Protein AF-M9R4M6-F1 (afdb_monomer)

pLDDT: mean 87.64, std 14.11, range [45.69, 97.94]

Organism: NCBI:txid391626

Structure (mmCIF, N/CA/C/O backbone):
data_AF-M9R4M6-F1
#
_entry.id   AF-M9R4M6-F1
#
loop_
_atom_site.group_PDB
_atom_site.id
_atom_site.type_symbol
_atom_site.label_atom_id
_atom_site.label_alt_id
_atom_site.label_comp_id
_atom_site.label_asym_id
_atom_site.label_entity_id
_atom_site.label_seq_id
_atom_site.pdbx_PDB_ins_code
_atom_site.Cartn_x
_atom_site.Cartn_y
_atom_site.Cartn_z
_atom_site.occupancy
_atom_site.B_iso_or_equiv
_atom_site.auth_seq_id
_atom_site.auth_comp_id
_atom_site.auth_asym_id
_atom_site.auth_atom_id
_atom_site.pdbx_PDB_model_num
ATOM 1 N N . MET A 1 1 ? -18.837 -4.700 7.521 1.00 59.88 1 MET A N 1
ATOM 2 C CA . MET A 1 1 ? -17.953 -5.139 6.416 1.00 59.88 1 MET A CA 1
ATOM 3 C C . MET A 1 1 ? -16.649 -5.647 7.030 1.00 59.88 1 MET A C 1
ATOM 5 O O . MET A 1 1 ? -16.258 -5.115 8.057 1.00 59.88 1 MET A O 1
ATOM 9 N N . ASP A 1 2 ? -16.050 -6.715 6.500 1.00 80.00 2 ASP A N 1
ATOM 10 C CA . ASP A 1 2 ? -15.027 -7.533 7.189 1.00 80.00 2 ASP A CA 1
ATOM 11 C C . ASP A 1 2 ? -13.588 -6.972 7.063 1.00 80.00 2 ASP A C 1
ATOM 13 O O . ASP A 1 2 ? -13.162 -6.600 5.968 1.00 80.00 2 ASP A O 1
ATOM 17 N N . LEU A 1 3 ? -12.813 -6.972 8.161 1.00 86.19 3 LEU A N 1
ATOM 18 C CA . LEU A 1 3 ? -11.377 -6.636 8.202 1.00 86.19 3 LEU A CA 1
ATOM 19 C C . LEU A 1 3 ? -10.525 -7.511 7.266 1.00 86.19 3 LEU A C 1
ATOM 21 O O . LEU A 1 3 ? -9.438 -7.096 6.851 1.00 86.19 3 LEU A O 1
ATOM 25 N N . ALA A 1 4 ? -11.014 -8.696 6.890 1.00 91.44 4 ALA A N 1
ATOM 26 C CA . ALA A 1 4 ? -10.391 -9.546 5.879 1.00 91.44 4 ALA A CA 1
ATOM 27 C C . ALA A 1 4 ? -10.151 -8.805 4.550 1.00 91.44 4 ALA A C 1
ATOM 29 O O . ALA A 1 4 ? -9.130 -9.031 3.898 1.00 91.44 4 ALA A O 1
ATOM 30 N N . VAL A 1 5 ? -11.030 -7.863 4.185 1.00 91.69 5 VAL A N 1
ATOM 31 C CA . VAL A 1 5 ? -10.867 -7.003 3.002 1.00 91.69 5 VAL A CA 1
ATOM 32 C C . VAL A 1 5 ? -9.582 -6.181 3.084 1.00 91.69 5 VAL A C 1
ATOM 34 O O . VAL A 1 5 ? -8.794 -6.168 2.136 1.00 91.69 5 VAL A O 1
ATOM 37 N N . LEU A 1 6 ? -9.355 -5.513 4.219 1.00 95.06 6 LEU A N 1
ATOM 38 C CA . LEU A 1 6 ? -8.173 -4.676 4.421 1.00 95.06 6 LEU A CA 1
ATOM 39 C C . LEU A 1 6 ? -6.905 -5.525 4.446 1.00 95.06 6 LEU A C 1
ATOM 41 O O . LEU A 1 6 ? -5.902 -5.146 3.844 1.00 95.06 6 LEU A O 1
ATOM 45 N N . ARG A 1 7 ? -6.962 -6.710 5.065 1.00 95.62 7 ARG A N 1
ATOM 46 C CA . ARG A 1 7 ? -5.842 -7.659 5.073 1.00 95.62 7 ARG A CA 1
ATOM 47 C C . ARG A 1 7 ? -5.478 -8.111 3.660 1.00 95.62 7 ARG A C 1
ATOM 49 O O . ARG A 1 7 ? -4.305 -8.088 3.300 1.00 95.62 7 ARG A O 1
ATOM 56 N N . GLN A 1 8 ? -6.465 -8.475 2.845 1.00 96.25 8 GLN A N 1
ATOM 57 C CA . GLN A 1 8 ? -6.224 -8.925 1.477 1.00 96.25 8 GLN A CA 1
ATOM 58 C C . GLN A 1 8 ? -5.658 -7.804 0.593 1.00 96.25 8 GLN A C 1
ATOM 60 O O . GLN A 1 8 ? -4.768 -8.050 -0.222 1.00 96.25 8 GLN A O 1
ATOM 65 N N . ALA A 1 9 ? -6.154 -6.574 0.759 1.00 96.88 9 ALA A N 1
ATOM 66 C CA . ALA A 1 9 ? -5.616 -5.408 0.068 1.00 96.88 9 ALA A CA 1
ATOM 67 C C . ALA A 1 9 ? -4.183 -5.084 0.523 1.00 96.88 9 ALA A C 1
ATOM 69 O O . ALA A 1 9 ? -3.330 -4.832 -0.325 1.00 96.88 9 ALA A O 1
ATOM 70 N N . LYS A 1 10 ? -3.898 -5.157 1.832 1.00 97.69 10 LYS A N 1
ATOM 71 C CA . LYS A 1 10 ? -2.547 -4.993 2.389 1.00 97.69 10 LYS A CA 1
ATOM 72 C C . LYS A 1 10 ? -1.574 -5.998 1.784 1.00 97.69 10 LYS A C 1
ATOM 74 O O . LYS A 1 10 ? -0.543 -5.570 1.288 1.00 97.69 10 LYS A O 1
ATOM 79 N N . ILE A 1 11 ? -1.914 -7.290 1.773 1.00 97.25 11 ILE A N 1
ATOM 80 C CA . ILE A 1 11 ? -1.070 -8.344 1.178 1.00 97.25 11 ILE A CA 1
ATOM 81 C C . ILE A 1 11 ? -0.774 -8.013 -0.286 1.00 97.25 11 ILE A C 1
ATOM 83 O O . ILE A 1 11 ? 0.382 -7.888 -0.672 1.00 97.25 11 ILE A O 1
ATOM 87 N N . TYR A 1 12 ? -1.819 -7.762 -1.079 1.00 97.50 12 TYR A N 1
ATOM 88 C CA . TYR A 1 12 ? -1.659 -7.470 -2.500 1.00 97.50 12 TYR A CA 1
ATOM 89 C C . TYR A 1 12 ? -0.770 -6.245 -2.774 1.00 97.50 12 TYR A C 1
ATOM 91 O O . TYR A 1 12 ? 0.100 -6.288 -3.646 1.00 97.50 12 TYR A O 1
ATOM 99 N N . PHE A 1 13 ? -0.997 -5.136 -2.064 1.00 97.56 13 PHE A N 1
ATOM 100 C CA . PHE A 1 13 ? -0.221 -3.917 -2.277 1.00 97.56 13 PHE A CA 1
ATOM 101 C C . PHE A 1 13 ? 1.178 -3.990 -1.667 1.00 97.56 13 PHE A C 1
ATOM 103 O O . PHE A 1 13 ? 2.079 -3.370 -2.223 1.00 97.56 13 PHE A O 1
ATOM 110 N N . SER A 1 14 ? 1.379 -4.760 -0.595 1.00 97.88 14 SER A N 1
ATOM 111 C CA . SER A 1 14 ? 2.709 -5.048 -0.058 1.00 97.88 14 SER A CA 1
ATOM 112 C C . SER A 1 14 ? 3.543 -5.790 -1.101 1.00 97.88 14 SER A C 1
ATOM 114 O O . SER A 1 14 ? 4.537 -5.234 -1.557 1.00 97.88 14 SER A O 1
ATOM 116 N N . ASP A 1 15 ? 3.054 -6.922 -1.621 1.00 97.12 15 ASP A N 1
ATOM 117 C CA . ASP A 1 15 ? 3.755 -7.728 -2.637 1.00 97.12 15 ASP A CA 1
ATOM 118 C C . ASP A 1 15 ? 4.024 -6.952 -3.937 1.00 97.12 15 ASP A C 1
ATOM 120 O O . ASP A 1 15 ? 5.031 -7.139 -4.619 1.00 97.12 15 ASP A O 1
ATOM 124 N N . ARG A 1 16 ? 3.098 -6.068 -4.328 1.00 95.69 16 ARG A N 1
ATOM 125 C CA . ARG A 1 16 ? 3.246 -5.261 -5.544 1.00 95.69 16 ARG A CA 1
ATOM 126 C C . ARG A 1 16 ? 4.309 -4.177 -5.391 1.00 95.69 16 ARG A C 1
ATOM 128 O O . ARG A 1 16 ? 5.040 -3.883 -6.344 1.00 95.69 16 ARG A O 1
ATOM 135 N N . TYR A 1 17 ? 4.299 -3.492 -4.255 1.00 97.12 17 TYR A N 1
ATOM 136 C CA . TYR A 1 17 ? 5.082 -2.280 -4.055 1.00 97.12 17 TYR A CA 1
ATOM 137 C C . TYR A 1 17 ? 6.398 -2.521 -3.345 1.00 97.12 17 TYR A C 1
ATOM 139 O O . TYR A 1 17 ? 7.289 -1.681 -3.459 1.00 97.12 17 TYR A O 1
ATOM 147 N N . PHE A 1 18 ? 6.5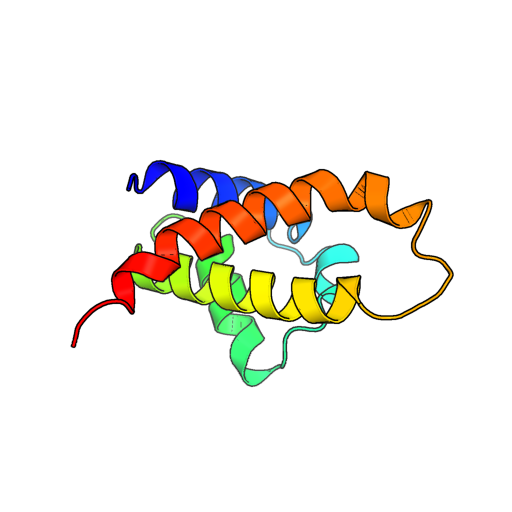50 -3.664 -2.689 1.00 97.31 18 PHE A N 1
ATOM 148 C CA . PHE A 1 18 ? 7.756 -4.022 -1.978 1.00 97.31 18 PHE A CA 1
ATOM 149 C C . PHE A 1 18 ? 8.160 -5.456 -2.293 1.00 97.31 18 PHE A C 1
ATOM 151 O O . PHE A 1 18 ? 7.343 -6.369 -2.275 1.00 97.31 18 PHE A O 1
ATOM 158 N N . ASN A 1 19 ? 9.446 -5.642 -2.562 1.00 96.38 19 ASN A N 1
ATOM 159 C CA . ASN A 1 19 ? 10.075 -6.951 -2.628 1.00 96.38 19 ASN A CA 1
ATOM 160 C C . ASN A 1 19 ? 11.134 -6.998 -1.531 1.00 96.38 19 ASN A C 1
ATOM 162 O O . ASN A 1 19 ? 12.020 -6.146 -1.518 1.00 96.38 19 ASN A O 1
ATOM 166 N N . GLU A 1 20 ? 11.002 -7.929 -0.586 1.00 93.19 20 GLU A N 1
ATOM 167 C CA . GLU A 1 20 ? 11.914 -8.041 0.566 1.00 93.19 20 GLU A CA 1
ATOM 168 C C . GLU A 1 20 ? 12.070 -6.711 1.339 1.00 93.19 20 GLU A C 1
ATOM 170 O O . GLU A 1 20 ? 13.147 -6.346 1.795 1.00 93.19 20 GLU A O 1
ATOM 175 N N . GLY A 1 21 ? 10.984 -5.936 1.453 1.00 92.56 21 GLY A N 1
ATOM 176 C CA . GLY A 1 21 ? 10.980 -4.627 2.122 1.00 92.56 21 GLY A CA 1
ATOM 177 C C . GLY A 1 21 ? 11.517 -3.461 1.280 1.00 92.56 21 GLY A C 1
ATOM 178 O O . GLY A 1 21 ? 11.377 -2.302 1.678 1.00 92.56 21 GLY A O 1
ATOM 179 N N . HIS A 1 22 ? 12.064 -3.725 0.092 1.00 96.00 22 HIS A N 1
ATOM 180 C CA . HIS A 1 22 ? 12.577 -2.700 -0.815 1.00 96.00 22 HIS A CA 1
ATOM 181 C C . HIS A 1 22 ? 11.512 -2.235 -1.816 1.00 96.00 22 HIS A C 1
ATOM 183 O O . HIS A 1 22 ? 10.803 -3.071 -2.378 1.00 96.00 22 HIS A O 1
ATOM 189 N N . PRO A 1 23 ? 11.387 -0.919 -2.079 1.00 96.56 23 PRO A N 1
ATOM 190 C CA . PRO A 1 23 ? 10.388 -0.400 -3.005 1.00 96.56 23 PRO A CA 1
ATOM 191 C C . PRO A 1 23 ? 10.638 -0.889 -4.437 1.00 96.56 23 PRO A C 1
ATOM 193 O O . PRO A 1 23 ? 11.752 -0.824 -4.954 1.00 96.56 23 PRO A O 1
ATOM 196 N N . THR A 1 24 ? 9.581 -1.344 -5.103 1.00 96.38 24 THR A N 1
ATOM 197 C CA . THR A 1 24 ? 9.621 -1.739 -6.515 1.00 96.38 24 THR A CA 1
ATOM 198 C C . THR A 1 24 ? 9.463 -0.524 -7.433 1.00 96.38 24 THR A C 1
ATOM 200 O O . THR A 1 24 ? 9.008 0.549 -7.026 1.00 96.38 24 THR A O 1
ATOM 203 N N . ASN A 1 25 ? 9.734 -0.694 -8.732 1.00 92.38 25 ASN A N 1
ATOM 204 C CA . ASN A 1 25 ? 9.433 0.343 -9.727 1.00 92.38 25 ASN A CA 1
ATOM 205 C C . ASN A 1 25 ? 7.939 0.741 -9.720 1.00 92.38 25 ASN A C 1
ATOM 207 O O . ASN A 1 25 ? 7.602 1.910 -9.892 1.00 92.38 25 ASN A O 1
ATOM 211 N N . ALA A 1 26 ? 7.032 -0.206 -9.446 1.00 91.50 26 ALA A N 1
ATOM 212 C CA . ALA A 1 26 ? 5.604 0.090 -9.337 1.00 91.50 26 ALA A CA 1
ATOM 213 C C . ALA A 1 26 ? 5.296 1.045 -8.170 1.00 91.50 26 ALA A C 1
ATOM 215 O O . ALA A 1 26 ? 4.396 1.876 -8.289 1.00 91.50 26 ALA A O 1
ATOM 216 N N . TYR A 1 27 ? 6.051 0.965 -7.069 1.00 94.81 27 TYR A N 1
ATOM 217 C CA . TYR A 1 27 ? 5.914 1.894 -5.948 1.00 94.81 27 TYR A CA 1
ATOM 218 C C . TYR A 1 27 ? 6.422 3.292 -6.298 1.00 94.81 27 TYR A C 1
ATOM 220 O O . TYR A 1 27 ? 5.745 4.283 -6.031 1.00 94.81 27 TYR A O 1
ATOM 228 N N . HIS A 1 28 ? 7.564 3.393 -6.981 1.00 92.38 28 HIS A N 1
ATOM 229 C CA . HIS A 1 28 ? 8.061 4.682 -7.471 1.00 92.38 28 HIS A CA 1
ATOM 230 C C . HIS A 1 28 ? 7.071 5.344 -8.445 1.00 92.38 28 HIS A C 1
ATOM 232 O O . HIS A 1 28 ? 6.808 6.545 -8.358 1.00 92.38 28 HIS A O 1
ATOM 238 N N . GLN A 1 29 ? 6.439 4.555 -9.316 1.00 89.69 29 GLN A N 1
ATOM 239 C CA . GLN A 1 29 ? 5.393 5.025 -10.229 1.00 89.69 29 GLN A CA 1
ATOM 240 C C . GLN A 1 29 ? 4.084 5.413 -9.524 1.00 89.69 29 GLN A C 1
ATOM 242 O O . GLN A 1 29 ? 3.308 6.197 -10.074 1.00 89.69 29 GLN A O 1
ATOM 247 N N . LEU A 1 30 ? 3.837 4.933 -8.300 1.00 91.38 30 LEU A N 1
ATOM 248 C CA . LEU A 1 30 ? 2.685 5.357 -7.500 1.00 91.38 30 LEU A CA 1
ATOM 249 C C . LEU A 1 30 ? 2.760 6.852 -7.143 1.00 91.38 30 LEU A C 1
ATOM 251 O O . LEU A 1 30 ? 1.720 7.506 -7.013 1.00 91.38 30 LEU A O 1
ATOM 255 N N . ARG A 1 31 ? 3.980 7.409 -7.057 1.00 91.94 31 ARG A N 1
ATOM 256 C CA . ARG A 1 31 ? 4.243 8.835 -6.796 1.00 91.94 31 ARG A CA 1
ATOM 257 C C . ARG A 1 31 ? 3.530 9.337 -5.533 1.00 91.94 31 ARG A C 1
ATOM 259 O O . ARG A 1 31 ? 2.832 10.349 -5.560 1.00 91.94 31 ARG A O 1
ATOM 266 N N . VAL A 1 32 ? 3.649 8.585 -4.437 1.00 93.38 32 VAL A N 1
ATOM 267 C CA . VAL A 1 32 ? 3.178 9.021 -3.112 1.00 93.38 32 VAL A CA 1
ATOM 268 C C . VAL A 1 32 ? 3.991 10.251 -2.694 1.00 93.38 32 VAL A C 1
ATOM 270 O O . VAL A 1 32 ? 5.209 10.246 -2.841 1.00 93.38 32 VAL A O 1
ATOM 273 N N . HIS A 1 33 ? 3.321 11.298 -2.206 1.00 94.25 33 HIS A N 1
ATOM 274 C CA . HIS A 1 33 ? 3.989 12.509 -1.714 1.00 94.25 33 HIS A CA 1
ATOM 275 C C . HIS A 1 33 ? 4.897 12.182 -0.523 1.00 94.25 33 HIS A C 1
ATOM 277 O O . HIS A 1 33 ? 4.547 11.306 0.272 1.00 94.25 33 HIS A O 1
ATOM 283 N N . ASP A 1 34 ? 6.018 12.888 -0.376 1.00 94.44 34 ASP A N 1
ATOM 284 C CA . ASP A 1 34 ? 7.047 12.578 0.626 1.00 94.44 34 ASP A CA 1
ATOM 285 C C . ASP A 1 34 ? 6.490 12.545 2.056 1.00 94.44 34 ASP A C 1
ATOM 287 O O . ASP A 1 34 ? 6.730 11.582 2.785 1.00 94.44 34 ASP A O 1
ATOM 291 N N . ASP A 1 35 ? 5.607 13.487 2.398 1.00 96.06 35 ASP A N 1
ATOM 292 C CA . ASP A 1 35 ? 4.913 13.545 3.699 1.00 96.06 35 ASP A CA 1
ATOM 293 C C . ASP A 1 35 ? 4.098 12.283 4.043 1.00 96.06 35 ASP A C 1
ATOM 295 O O . ASP A 1 35 ? 3.799 12.007 5.207 1.00 96.06 35 ASP A O 1
ATOM 299 N N . PHE A 1 36 ? 3.709 11.498 3.033 1.00 96.69 36 PHE A N 1
ATOM 300 C CA . PHE A 1 36 ? 2.889 10.296 3.191 1.00 96.69 36 PHE A CA 1
ATOM 301 C C . PHE A 1 36 ? 3.660 8.995 2.952 1.00 96.69 36 PHE A C 1
ATOM 303 O O . PHE A 1 36 ? 3.127 7.920 3.235 1.00 96.69 36 PHE A O 1
ATOM 310 N N . GLN A 1 37 ? 4.910 9.064 2.483 1.00 95.56 37 GLN A N 1
ATOM 311 C CA . GLN A 1 37 ? 5.743 7.892 2.193 1.00 95.56 37 GLN A CA 1
ATOM 312 C C . GLN A 1 37 ? 5.868 6.972 3.408 1.00 95.56 37 GLN A C 1
ATOM 314 O O . GLN A 1 37 ? 5.665 5.765 3.295 1.00 95.56 37 GLN A O 1
ATOM 319 N N . GLN A 1 38 ? 6.158 7.535 4.584 1.00 96.00 38 GLN A N 1
ATOM 320 C CA . GLN A 1 38 ? 6.344 6.731 5.790 1.00 96.00 38 GLN A CA 1
ATOM 321 C C . GLN A 1 38 ? 5.044 6.073 6.259 1.00 96.00 38 GLN A C 1
ATOM 323 O O . GLN A 1 38 ? 5.065 4.913 6.659 1.00 96.00 38 GLN A O 1
ATOM 328 N N . ARG A 1 39 ? 3.903 6.759 6.121 1.00 96.50 39 ARG A N 1
ATOM 329 C CA . ARG A 1 39 ? 2.585 6.201 6.466 1.00 96.50 39 ARG A CA 1
ATOM 330 C C . ARG A 1 39 ? 2.219 5.019 5.571 1.00 96.50 39 ARG A C 1
ATOM 332 O O . ARG A 1 39 ? 1.736 4.006 6.064 1.00 96.50 39 ARG A O 1
ATOM 339 N N . VAL A 1 40 ? 2.480 5.128 4.267 1.00 97.62 40 VAL A N 1
ATOM 340 C CA . VAL A 1 40 ? 2.229 4.033 3.319 1.00 97.62 40 VAL A CA 1
ATOM 341 C C . VAL A 1 40 ? 3.170 2.853 3.577 1.00 97.62 40 VAL A C 1
ATOM 343 O O . VAL A 1 40 ? 2.713 1.713 3.584 1.00 97.62 40 VAL A O 1
ATOM 346 N N . LYS A 1 41 ? 4.458 3.107 3.842 1.00 97.12 41 LYS A N 1
ATOM 347 C CA . LYS A 1 41 ? 5.423 2.051 4.186 1.00 97.12 41 LYS A CA 1
ATOM 348 C C . LYS A 1 41 ? 5.033 1.315 5.463 1.00 97.12 41 LYS A C 1
ATOM 350 O O . LYS A 1 41 ? 4.949 0.093 5.428 1.00 97.12 41 LYS A O 1
ATOM 355 N N . ALA A 1 42 ? 4.742 2.039 6.544 1.00 96.69 42 ALA A N 1
ATOM 356 C CA . ALA A 1 42 ? 4.322 1.446 7.813 1.00 96.69 42 ALA A CA 1
ATOM 357 C C . ALA A 1 42 ? 3.085 0.552 7.621 1.00 96.69 42 ALA A C 1
ATOM 359 O O . ALA A 1 42 ? 3.104 -0.630 7.952 1.00 96.69 42 ALA A O 1
ATOM 360 N N . ALA A 1 43 ? 2.053 1.069 6.946 1.00 97.62 43 ALA A N 1
ATOM 361 C CA . ALA A 1 43 ? 0.822 0.329 6.675 1.00 97.62 43 ALA A CA 1
ATOM 362 C C . ALA A 1 43 ? 1.030 -0.979 5.885 1.00 97.62 43 ALA A C 1
ATOM 364 O O . ALA A 1 43 ? 0.313 -1.956 6.118 1.00 97.62 43 ALA A O 1
ATOM 365 N N . LEU A 1 44 ? 1.973 -1.003 4.934 1.00 97.75 44 LEU A N 1
ATOM 366 C CA . LEU A 1 44 ? 2.188 -2.140 4.032 1.00 97.75 44 LEU A CA 1
ATOM 367 C C . LEU A 1 44 ? 3.264 -3.125 4.512 1.00 97.75 44 LEU A C 1
ATOM 369 O O . LEU A 1 44 ? 3.155 -4.311 4.197 1.00 97.75 44 LEU A O 1
ATOM 373 N N . LEU A 1 45 ? 4.267 -2.666 5.264 1.00 96.94 45 LEU A N 1
ATOM 374 C CA . LEU A 1 45 ? 5.418 -3.477 5.678 1.00 96.94 45 LEU A CA 1
ATOM 375 C C . LEU A 1 45 ? 5.353 -3.946 7.132 1.00 96.94 45 LEU A C 1
ATOM 377 O O . LEU A 1 45 ? 5.822 -5.042 7.431 1.00 96.94 45 LEU A O 1
ATOM 381 N N . GLU A 1 46 ? 4.789 -3.157 8.048 1.00 96.19 46 GLU A N 1
ATOM 382 C CA . GLU A 1 46 ? 4.758 -3.547 9.458 1.00 96.19 46 GLU A CA 1
ATOM 383 C C . GLU A 1 46 ? 3.742 -4.665 9.668 1.00 96.19 46 GLU A C 1
ATOM 385 O O . GLU A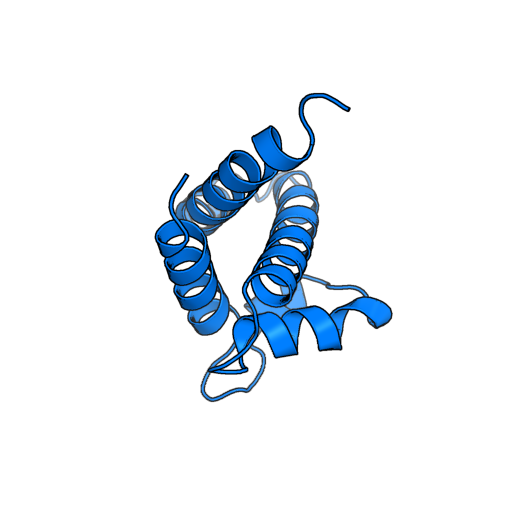 1 46 ? 2.564 -4.542 9.320 1.00 96.19 46 GLU A O 1
ATOM 390 N N . LYS A 1 47 ? 4.189 -5.776 10.256 1.00 91.19 47 LYS A N 1
ATOM 391 C CA . LYS A 1 47 ? 3.344 -6.951 10.496 1.00 91.19 47 LYS A CA 1
ATOM 392 C C . LYS A 1 47 ? 2.157 -6.620 11.405 1.00 91.19 47 LYS A C 1
ATOM 394 O O . LYS A 1 47 ? 1.033 -7.011 11.088 1.00 91.19 47 LYS A O 1
ATOM 399 N N . ASP A 1 48 ? 2.411 -5.818 12.437 1.00 91.25 48 ASP A N 1
ATOM 400 C CA . ASP A 1 48 ? 1.479 -5.517 13.528 1.00 91.25 48 ASP A CA 1
ATOM 401 C C . ASP A 1 48 ? 0.877 -4.101 13.448 1.00 91.25 48 ASP A C 1
ATOM 403 O O . ASP A 1 48 ? 0.364 -3.588 14.440 1.00 91.25 48 ASP A O 1
ATOM 407 N N . ALA A 1 49 ? 0.913 -3.466 12.267 1.00 93.06 49 ALA A N 1
ATOM 408 C CA . ALA A 1 49 ? 0.223 -2.195 12.044 1.00 93.06 49 ALA A CA 1
ATOM 409 C C . ALA A 1 49 ? -1.274 -2.320 12.363 1.00 93.06 49 ALA A C 1
ATOM 411 O O . ALA A 1 49 ? -1.947 -3.242 11.884 1.00 93.06 49 ALA A O 1
ATOM 412 N N . ASP A 1 50 ? -1.799 -1.365 13.131 1.00 93.38 50 ASP A N 1
ATOM 413 C CA . ASP A 1 50 ? -3.208 -1.338 13.503 1.00 93.38 50 ASP A CA 1
ATOM 414 C C . ASP A 1 50 ? -4.132 -1.134 12.286 1.00 93.38 50 ASP A C 1
ATOM 416 O O . ASP A 1 50 ? -3.727 -0.687 11.206 1.00 93.38 50 ASP A O 1
ATOM 420 N N . ALA A 1 51 ? -5.412 -1.475 12.452 1.00 92.38 51 ALA A N 1
ATOM 421 C CA . ALA A 1 51 ? -6.383 -1.443 11.360 1.00 92.38 51 ALA A CA 1
ATOM 422 C C . ALA A 1 51 ? -6.603 -0.033 10.777 1.00 92.38 51 ALA A C 1
ATOM 424 O O . ALA A 1 51 ? -6.864 0.090 9.577 1.00 92.38 51 ALA A O 1
ATOM 425 N N . CYS A 1 52 ? -6.475 1.023 11.586 1.00 93.31 52 CYS A N 1
ATOM 426 C CA . CYS A 1 52 ? -6.626 2.408 11.144 1.00 93.31 52 CYS A CA 1
ATOM 427 C C . CYS A 1 52 ? -5.419 2.857 10.314 1.00 93.31 52 CYS A C 1
ATOM 429 O O . CYS A 1 52 ? -5.599 3.455 9.252 1.00 93.31 52 CYS A O 1
ATOM 431 N N . ALA A 1 53 ? -4.200 2.526 10.746 1.00 96.19 53 ALA A N 1
ATOM 432 C CA . ALA A 1 53 ? -2.970 2.778 10.003 1.00 96.19 53 ALA A CA 1
ATOM 433 C C . ALA A 1 53 ? -2.982 2.046 8.654 1.00 96.19 53 ALA A C 1
ATOM 435 O O . ALA A 1 53 ? -2.689 2.649 7.616 1.00 96.19 53 ALA A O 1
ATOM 436 N N . VAL A 1 54 ? -3.409 0.776 8.648 1.00 97.44 54 VAL A N 1
ATOM 437 C CA . VAL A 1 54 ? -3.587 -0.009 7.419 1.00 97.44 54 VAL A CA 1
ATOM 438 C C . VAL A 1 54 ? -4.618 0.646 6.499 1.00 97.44 54 VAL A C 1
ATOM 440 O O . VAL A 1 54 ? -4.329 0.860 5.322 1.00 97.44 54 VAL A O 1
ATOM 443 N N . LEU A 1 55 ? -5.794 1.019 7.014 1.00 96.81 55 LEU A N 1
ATOM 444 C CA . LEU A 1 55 ? -6.830 1.685 6.223 1.00 96.81 55 LEU A CA 1
ATOM 445 C C . LEU A 1 55 ? -6.331 3.007 5.624 1.00 96.81 55 LEU A C 1
ATOM 447 O O . LEU A 1 55 ? -6.494 3.228 4.425 1.00 96.81 55 LEU A O 1
ATOM 451 N N . LEU A 1 56 ? -5.685 3.863 6.421 1.00 96.88 56 LEU A N 1
ATOM 452 C CA . LEU A 1 56 ? -5.150 5.145 5.961 1.00 96.88 56 LEU A CA 1
ATOM 453 C C . LEU A 1 56 ? -4.114 4.958 4.844 1.00 96.88 56 LEU A C 1
ATOM 455 O O . LEU A 1 56 ? -4.182 5.639 3.819 1.00 96.88 56 LEU A O 1
ATOM 459 N N . GLY A 1 57 ? -3.180 4.017 5.009 1.00 97.94 57 GLY A N 1
ATOM 460 C CA . GLY A 1 57 ? -2.193 3.690 3.980 1.00 97.94 57 GLY A CA 1
ATOM 461 C C . GLY A 1 57 ? -2.841 3.201 2.684 1.00 97.94 57 GLY A C 1
ATOM 462 O O . GLY A 1 57 ? -2.487 3.662 1.597 1.00 97.94 57 GLY A O 1
ATOM 463 N N . LEU A 1 58 ? -3.846 2.328 2.785 1.00 97.88 58 LEU A N 1
ATOM 464 C CA . LEU A 1 58 ? -4.590 1.822 1.631 1.00 97.88 58 LEU A CA 1
ATOM 465 C C . LEU A 1 58 ? -5.415 2.916 0.930 1.00 97.88 58 LEU A C 1
ATOM 467 O O . LEU A 1 58 ? -5.483 2.926 -0.300 1.00 97.88 58 LEU A O 1
ATOM 471 N N . LEU A 1 59 ? -5.989 3.869 1.671 1.00 97.25 59 LEU A N 1
ATOM 472 C CA . LEU A 1 59 ? -6.693 5.025 1.102 1.00 97.25 59 LEU A CA 1
ATOM 473 C C . LEU A 1 59 ? -5.740 5.962 0.348 1.00 97.25 59 LEU A C 1
ATOM 475 O O . LEU A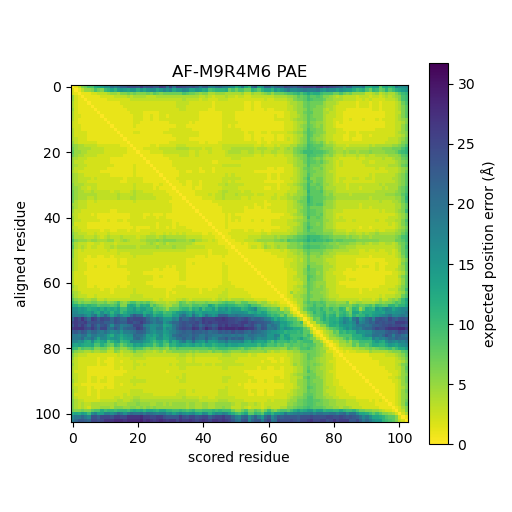 1 59 ? -6.071 6.428 -0.743 1.00 97.25 59 LEU A O 1
ATOM 479 N N . LEU A 1 60 ? -4.531 6.190 0.870 1.00 97.31 60 LEU A N 1
ATOM 480 C CA . LEU A 1 60 ? -3.489 6.953 0.176 1.00 97.31 60 LEU A CA 1
ATOM 481 C C . LEU A 1 60 ? -3.069 6.270 -1.135 1.00 97.31 60 LEU A C 1
ATOM 483 O O . LEU A 1 60 ? -2.957 6.934 -2.170 1.00 97.31 60 LEU A O 1
ATOM 487 N N . VAL A 1 61 ? -2.900 4.943 -1.117 1.00 96.69 61 VAL A N 1
ATOM 488 C CA . VAL A 1 61 ? -2.635 4.135 -2.319 1.00 96.69 61 VAL A CA 1
ATOM 489 C C . VAL A 1 61 ? -3.778 4.268 -3.329 1.00 96.69 61 VAL A C 1
ATOM 491 O O . VAL A 1 61 ? -3.525 4.571 -4.496 1.00 96.69 61 VAL A O 1
ATOM 494 N N . ALA A 1 62 ? -5.031 4.090 -2.899 1.00 95.25 62 ALA A N 1
ATOM 495 C CA . ALA A 1 62 ? -6.205 4.201 -3.764 1.00 95.25 62 ALA A CA 1
ATOM 496 C C . ALA A 1 62 ? -6.331 5.600 -4.393 1.00 95.25 62 ALA A C 1
ATOM 498 O O . ALA A 1 62 ? -6.590 5.719 -5.591 1.00 95.25 62 ALA A O 1
ATOM 499 N N . ASN A 1 63 ? -6.063 6.659 -3.621 1.00 93.69 63 ASN A N 1
ATOM 500 C CA . ASN A 1 63 ? -6.059 8.038 -4.108 1.00 93.69 63 ASN A CA 1
ATOM 501 C C . ASN A 1 63 ? -5.007 8.265 -5.209 1.00 93.69 63 ASN A C 1
ATOM 503 O O . ASN A 1 63 ? -5.295 8.870 -6.242 1.00 93.69 63 ASN A O 1
ATOM 507 N N . ARG A 1 64 ? -3.787 7.738 -5.033 1.00 92.25 64 ARG A N 1
ATOM 508 C CA . ARG A 1 64 ? -2.738 7.817 -6.063 1.00 92.25 64 ARG A CA 1
ATOM 509 C C . ARG A 1 64 ? -3.090 7.015 -7.310 1.00 92.25 64 ARG A C 1
ATOM 511 O O . ARG A 1 64 ? -2.898 7.501 -8.422 1.00 92.25 64 ARG A O 1
ATOM 518 N N . LEU A 1 65 ? -3.637 5.816 -7.126 1.00 89.75 65 LEU A N 1
ATOM 519 C CA . LEU A 1 65 ? -4.087 4.966 -8.220 1.00 89.75 65 LEU A CA 1
ATOM 520 C C . LEU A 1 65 ? -5.175 5.650 -9.055 1.00 89.75 65 LEU A C 1
ATOM 522 O O . LEU A 1 65 ? -5.040 5.690 -10.273 1.00 89.75 65 LEU A O 1
ATOM 526 N N . ARG A 1 66 ? -6.175 6.285 -8.427 1.00 84.75 66 ARG A N 1
ATOM 527 C CA . ARG A 1 66 ? -7.204 7.080 -9.126 1.00 84.75 66 ARG A CA 1
ATOM 528 C C . ARG A 1 66 ? -6.585 8.111 -10.074 1.00 84.75 66 ARG A C 1
ATOM 530 O O . ARG A 1 66 ? -6.999 8.201 -11.226 1.00 84.75 66 ARG A O 1
ATOM 537 N N . ASN A 1 67 ? -5.577 8.846 -9.607 1.00 77.75 67 ASN A N 1
ATOM 538 C CA . ASN A 1 67 ? -4.897 9.862 -10.415 1.00 77.75 67 ASN A CA 1
ATOM 539 C C . ASN A 1 67 ? -4.065 9.238 -11.547 1.00 77.75 67 ASN A C 1
ATOM 541 O O . ASN A 1 67 ? -4.021 9.773 -12.651 1.00 77.75 67 ASN A O 1
ATOM 545 N N . ASN A 1 68 ? -3.449 8.082 -11.297 1.00 72.25 68 ASN A N 1
ATOM 546 C CA . ASN A 1 68 ? -2.643 7.364 -12.285 1.00 72.25 68 ASN A CA 1
ATOM 547 C C . ASN A 1 68 ? -3.494 6.643 -13.354 1.00 72.25 68 ASN A C 1
ATOM 549 O O . ASN A 1 68 ? -2.995 6.369 -14.441 1.00 72.25 68 ASN A O 1
ATOM 553 N N . PHE A 1 69 ? -4.763 6.335 -13.069 1.00 68.69 69 PHE A N 1
ATOM 554 C CA . PHE A 1 69 ? -5.680 5.662 -13.998 1.00 68.69 69 PHE A CA 1
ATOM 555 C C . PHE A 1 69 ? -6.322 6.589 -15.032 1.00 68.69 69 PHE A C 1
ATOM 557 O O . PHE A 1 69 ? -6.767 6.120 -16.076 1.00 68.69 69 PHE A O 1
ATOM 564 N N . LEU A 1 70 ? -6.395 7.888 -14.738 1.00 62.41 70 LEU A N 1
ATOM 565 C CA . LEU A 1 70 ? -7.169 8.860 -15.515 1.00 62.41 70 LEU A CA 1
ATOM 566 C C . LEU A 1 70 ? -6.302 9.726 -16.443 1.00 62.41 70 LEU A C 1
ATOM 568 O O . LEU A 1 70 ? -6.810 10.671 -17.040 1.00 62.41 70 LEU A O 1
ATOM 572 N N . HIS A 1 71 ? -4.999 9.453 -16.563 1.00 57.00 71 HIS A N 1
ATOM 573 C CA . HIS A 1 71 ? -4.078 10.241 -17.390 1.00 57.00 71 HIS A CA 1
ATOM 574 C C . HIS A 1 71 ? -3.406 9.388 -18.483 1.00 57.00 71 HIS A C 1
ATOM 576 O O . HIS A 1 71 ? -2.339 8.814 -18.273 1.00 57.00 71 HIS A O 1
ATOM 582 N N . GLY A 1 72 ? -4.010 9.385 -19.681 1.00 53.72 72 GLY A N 1
ATOM 583 C CA . GLY A 1 72 ? -3.289 9.301 -20.961 1.00 53.72 72 GLY A CA 1
ATOM 584 C C . GLY A 1 72 ? -3.529 8.071 -21.854 1.00 53.72 72 GLY A C 1
ATOM 585 O O . GLY A 1 72 ? -3.397 6.929 -21.426 1.00 53.72 72 GLY A O 1
ATOM 586 N N . GLU A 1 73 ? -3.765 8.345 -23.143 1.00 45.69 73 GLU A N 1
ATOM 587 C CA . GLU A 1 73 ? -4.008 7.496 -24.337 1.00 45.69 73 GLU A CA 1
ATOM 588 C C . GLU A 1 73 ? -3.228 6.172 -24.510 1.00 45.69 73 GLU A C 1
ATOM 590 O O . GLU A 1 73 ? -3.609 5.347 -25.337 1.00 45.69 73 GLU A O 1
ATOM 595 N N . LYS A 1 74 ? -2.188 5.885 -23.718 1.00 52.06 74 LYS A N 1
ATOM 596 C CA . LYS A 1 74 ? -1.506 4.569 -23.709 1.00 52.06 74 LYS A CA 1
ATOM 597 C C . LYS A 1 74 ? -2.253 3.511 -22.874 1.00 52.06 74 LYS A C 1
ATOM 599 O O . LYS A 1 74 ? -1.798 2.373 -22.747 1.00 52.06 74 LYS A O 1
ATOM 604 N N . ALA A 1 75 ? -3.383 3.891 -22.277 1.00 54.34 75 ALA A N 1
ATOM 605 C CA . ALA A 1 75 ? -4.030 3.171 -21.191 1.00 54.34 75 ALA A CA 1
ATOM 606 C C . ALA A 1 75 ? -4.750 1.873 -21.592 1.00 54.34 75 ALA A C 1
ATOM 608 O O . ALA A 1 75 ? -4.835 0.983 -20.755 1.00 54.34 75 ALA A O 1
ATOM 609 N N . ALA A 1 76 ? -5.219 1.698 -22.833 1.00 51.69 76 ALA A N 1
ATOM 610 C CA . ALA A 1 76 ? -6.051 0.538 -23.200 1.00 51.69 76 ALA A CA 1
ATOM 611 C C . ALA A 1 76 ? -5.381 -0.824 -22.901 1.00 51.69 76 ALA A C 1
ATOM 613 O O . ALA A 1 76 ? -5.991 -1.687 -22.273 1.00 51.69 76 ALA A O 1
ATOM 614 N N . TYR A 1 77 ? -4.097 -0.987 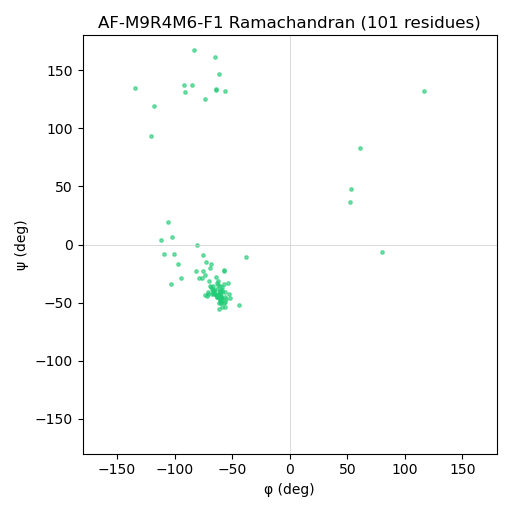-23.247 1.00 50.09 77 TYR A N 1
ATOM 615 C CA . TYR A 1 77 ? -3.317 -2.189 -22.908 1.00 50.09 77 TYR A CA 1
ATOM 616 C C . TYR A 1 77 ? -2.823 -2.196 -21.453 1.00 50.09 77 TYR A C 1
ATOM 618 O O . TYR A 1 77 ? -2.677 -3.257 -20.845 1.00 50.09 77 TYR A O 1
ATOM 626 N N . ALA A 1 78 ? -2.599 -1.020 -20.858 1.00 58.50 78 ALA A N 1
ATOM 627 C CA . ALA A 1 78 ? -2.196 -0.903 -19.461 1.00 58.50 78 ALA A CA 1
ATOM 628 C C . ALA A 1 78 ? -3.336 -1.269 -18.491 1.00 58.50 78 ALA A C 1
ATOM 630 O O . ALA A 1 78 ? -3.058 -1.826 -17.431 1.00 58.50 78 ALA A O 1
ATOM 631 N N . PHE A 1 79 ? -4.603 -1.032 -18.854 1.00 63.38 79 PHE A N 1
ATOM 632 C CA . PHE A 1 79 ? -5.784 -1.293 -18.022 1.00 63.38 79 PHE A CA 1
ATOM 633 C C . PHE A 1 79 ? -5.908 -2.761 -17.604 1.00 63.38 79 PHE A C 1
ATOM 635 O O . PHE A 1 79 ? -6.222 -3.031 -16.442 1.00 63.38 79 PHE A O 1
ATOM 642 N N . ALA A 1 80 ? -5.586 -3.709 -18.491 1.00 64.00 80 ALA A N 1
ATOM 643 C CA . ALA A 1 80 ? -5.589 -5.136 -18.161 1.00 64.00 80 ALA A CA 1
ATOM 644 C C . ALA A 1 80 ? -4.634 -5.453 -16.993 1.00 64.00 80 ALA A C 1
ATOM 646 O O . ALA A 1 80 ? -5.003 -6.156 -16.050 1.00 64.00 80 ALA A O 1
ATOM 647 N N . ASN A 1 81 ? -3.450 -4.831 -16.984 1.00 72.19 81 ASN A N 1
ATOM 648 C CA . ASN A 1 81 ? -2.461 -4.969 -15.909 1.00 72.19 81 ASN A CA 1
ATOM 649 C C . ASN A 1 81 ? -2.829 -4.192 -14.631 1.00 72.19 81 ASN A C 1
ATOM 651 O O . ASN A 1 81 ? -2.184 -4.372 -13.595 1.00 72.19 81 ASN A O 1
ATOM 655 N N . GLN A 1 82 ? -3.862 -3.344 -14.674 1.00 83.62 82 GLN A N 1
ATOM 656 C CA . GLN A 1 82 ? -4.364 -2.592 -13.523 1.00 83.62 82 GLN A CA 1
ATOM 657 C C . GLN A 1 82 ? -5.620 -3.211 -12.893 1.00 83.62 82 GLN A C 1
ATOM 659 O O . GLN A 1 82 ? -6.006 -2.784 -11.809 1.00 83.62 82 GLN A O 1
ATOM 664 N N . LEU A 1 83 ? -6.246 -4.232 -13.498 1.00 86.75 83 LEU A N 1
ATOM 665 C CA . LEU A 1 83 ? -7.503 -4.816 -13.000 1.00 86.75 83 LEU A CA 1
ATOM 666 C C . LEU A 1 83 ? -7.429 -5.233 -11.522 1.00 86.75 83 LEU A C 1
ATOM 668 O O . LEU A 1 83 ? -8.358 -4.982 -10.756 1.00 86.75 83 LEU A O 1
ATOM 672 N N . LYS A 1 84 ? -6.317 -5.848 -11.101 1.00 90.69 84 LYS A N 1
ATOM 673 C CA . LYS A 1 84 ? -6.118 -6.218 -9.692 1.00 90.69 84 LYS A CA 1
ATOM 674 C C . LYS A 1 84 ? -6.005 -4.979 -8.790 1.00 90.69 84 LYS A C 1
ATOM 676 O O . LYS A 1 84 ? -6.652 -4.951 -7.748 1.00 90.69 84 LYS A O 1
ATOM 681 N N . ASN A 1 85 ? -5.296 -3.930 -9.221 1.00 92.25 85 ASN A N 1
ATOM 682 C CA . ASN A 1 85 ? -5.245 -2.655 -8.494 1.00 92.25 85 ASN A CA 1
ATOM 683 C C . ASN A 1 85 ? -6.640 -2.039 -8.342 1.00 92.25 85 ASN A C 1
ATOM 685 O O . ASN A 1 85 ? -6.988 -1.621 -7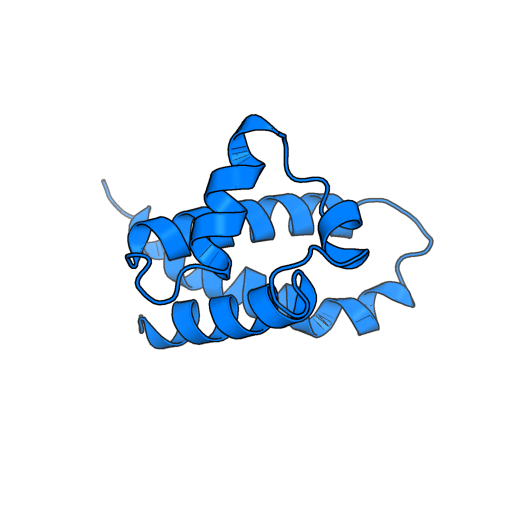.244 1.00 92.25 85 ASN A O 1
ATOM 689 N N . PHE A 1 86 ? -7.453 -2.040 -9.404 1.00 90.25 86 PHE A N 1
ATOM 690 C CA . PHE A 1 86 ? -8.834 -1.553 -9.359 1.00 90.25 86 PHE A CA 1
ATOM 691 C C . PHE A 1 86 ? -9.695 -2.334 -8.377 1.00 90.25 86 PHE A C 1
ATOM 693 O O . PHE A 1 86 ? -10.386 -1.729 -7.564 1.00 90.25 86 PHE A O 1
ATOM 700 N N . ARG A 1 87 ? -9.642 -3.670 -8.429 1.00 92.75 87 ARG A N 1
ATOM 701 C CA . ARG A 1 87 ? -10.412 -4.521 -7.516 1.00 92.75 87 ARG A CA 1
ATOM 702 C C . ARG A 1 87 ? -10.050 -4.222 -6.067 1.00 92.75 87 ARG A C 1
ATOM 704 O O . ARG A 1 87 ? -10.935 -3.881 -5.298 1.00 92.75 87 ARG A O 1
ATOM 711 N N . HIS A 1 88 ? -8.767 -4.267 -5.709 1.00 95.62 88 HIS A N 1
ATOM 712 C CA . HIS A 1 88 ? -8.354 -4.020 -4.325 1.00 95.62 88 HIS A CA 1
ATOM 713 C C . HIS A 1 88 ? -8.624 -2.579 -3.874 1.00 95.62 88 HIS A C 1
ATOM 715 O O . HIS A 1 88 ? -9.133 -2.389 -2.772 1.00 95.62 88 HIS A O 1
ATOM 721 N N . ALA A 1 89 ? -8.357 -1.574 -4.716 1.00 94.62 89 ALA A N 1
ATOM 722 C CA . ALA A 1 89 ? -8.641 -0.177 -4.387 1.00 94.62 89 ALA A CA 1
ATOM 723 C C . ALA A 1 89 ? -10.144 0.069 -4.184 1.00 94.62 89 ALA A C 1
ATOM 725 O O . ALA A 1 89 ? -10.529 0.682 -3.193 1.00 94.62 89 ALA A O 1
ATOM 726 N N . ASN A 1 90 ? -11.003 -0.458 -5.061 1.00 93.88 90 ASN A N 1
ATOM 727 C CA . ASN A 1 90 ? -12.450 -0.297 -4.925 1.00 93.88 90 ASN A CA 1
ATOM 728 C C . ASN A 1 90 ? -12.997 -1.036 -3.704 1.00 93.88 90 ASN A C 1
ATOM 730 O O . ASN A 1 90 ? -13.849 -0.486 -3.017 1.00 93.88 90 ASN A O 1
ATOM 734 N N . THR A 1 91 ? -12.501 -2.233 -3.377 1.00 94.62 91 THR A N 1
ATOM 735 C CA . THR A 1 91 ? -12.939 -2.927 -2.157 1.00 94.62 91 THR A CA 1
ATOM 736 C C . THR A 1 91 ? -12.563 -2.136 -0.899 1.00 94.62 91 THR A C 1
ATOM 738 O O . THR A 1 91 ? -13.370 -2.052 0.025 1.00 94.62 91 THR A O 1
ATOM 741 N N . VAL A 1 92 ? -11.381 -1.502 -0.871 1.00 95.62 92 VAL A N 1
ATOM 742 C CA . VAL A 1 92 ? -10.984 -0.589 0.219 1.00 95.62 92 VAL A CA 1
ATOM 743 C C . VAL A 1 92 ? -11.903 0.630 0.280 1.00 95.62 92 VAL A C 1
ATOM 745 O O . VAL A 1 92 ? -12.358 0.992 1.361 1.00 95.62 92 VAL A O 1
ATOM 748 N N . LEU A 1 93 ? -12.210 1.254 -0.860 1.00 94.38 93 LEU A N 1
ATOM 749 C CA . LEU A 1 93 ? -13.105 2.411 -0.901 1.00 94.38 93 LEU A CA 1
ATOM 750 C C . LEU A 1 93 ? -14.519 2.048 -0.435 1.00 94.38 93 LEU A C 1
ATOM 752 O O . LEU A 1 93 ? -15.059 2.755 0.402 1.00 94.38 93 LEU A O 1
ATOM 756 N N . MET A 1 94 ? -15.073 0.921 -0.887 1.00 94.38 94 MET A N 1
ATO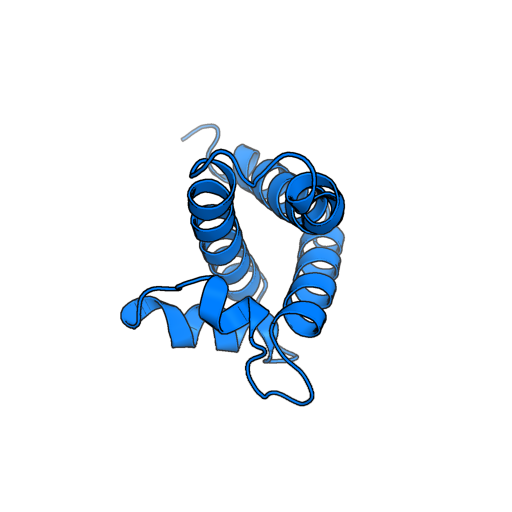M 757 C CA . MET A 1 94 ? -16.379 0.416 -0.445 1.00 94.38 94 MET A CA 1
ATOM 758 C C . MET A 1 94 ? -16.403 0.079 1.050 1.00 94.38 94 MET A C 1
ATOM 760 O O . MET A 1 94 ? -17.423 0.289 1.700 1.00 94.38 94 MET A O 1
ATOM 764 N N . TYR A 1 95 ? -15.289 -0.420 1.603 1.00 93.69 95 TYR A N 1
ATOM 765 C CA . TYR A 1 95 ? -15.132 -0.607 3.049 1.00 93.69 95 TYR A CA 1
ATOM 766 C C . TYR A 1 95 ? -15.186 0.726 3.789 1.00 93.69 95 TYR A C 1
ATOM 768 O O . TYR A 1 95 ? -15.828 0.833 4.830 1.00 93.69 95 TYR A O 1
ATOM 776 N N . ALA A 1 96 ? -14.505 1.734 3.245 1.00 92.81 96 ALA A N 1
ATOM 777 C CA . ALA A 1 96 ? -14.416 3.055 3.835 1.00 92.81 96 ALA A CA 1
ATOM 778 C C . ALA A 1 96 ? -15.742 3.821 3.753 1.00 92.81 96 ALA A C 1
ATOM 780 O O . ALA A 1 96 ? -16.111 4.447 4.732 1.00 92.81 96 ALA A O 1
ATOM 781 N N . THR A 1 97 ? -16.483 3.755 2.642 1.00 91.44 97 THR A N 1
ATOM 782 C CA . THR A 1 97 ? -17.703 4.552 2.401 1.00 91.44 97 THR A CA 1
ATOM 783 C C . THR A 1 97 ? -18.672 4.636 3.593 1.00 91.44 97 THR A C 1
ATOM 785 O O . THR A 1 97 ? -18.999 5.759 3.975 1.00 91.44 97 THR A O 1
ATOM 788 N N . PRO A 1 98 ? -19.111 3.530 4.229 1.00 90.69 98 PRO A N 1
ATOM 789 C CA . PRO A 1 98 ? -20.036 3.610 5.361 1.00 90.69 98 PRO A CA 1
ATOM 790 C C . PRO A 1 98 ? -19.433 4.237 6.627 1.00 90.69 98 PRO A C 1
ATOM 792 O O . PRO A 1 98 ? -20.188 4.644 7.496 1.00 90.69 98 PRO A O 1
ATOM 795 N N . LEU A 1 99 ? -18.104 4.352 6.752 1.00 88.12 99 LEU A N 1
ATOM 796 C CA . LEU A 1 99 ? -17.459 5.040 7.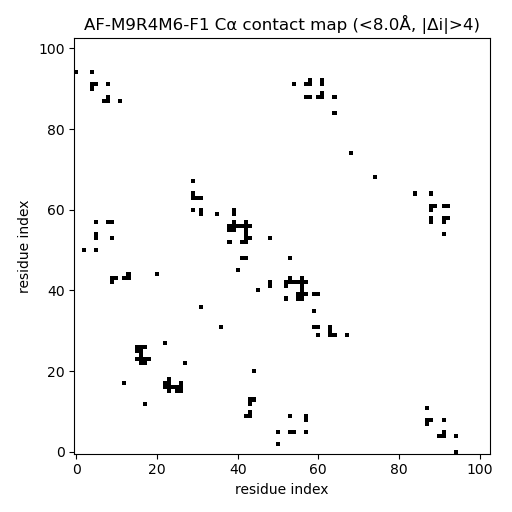883 1.00 88.12 99 LEU A CA 1
ATOM 797 C C . LEU A 1 99 ? -17.619 6.569 7.815 1.00 88.12 99 LEU A C 1
ATOM 799 O O . LEU A 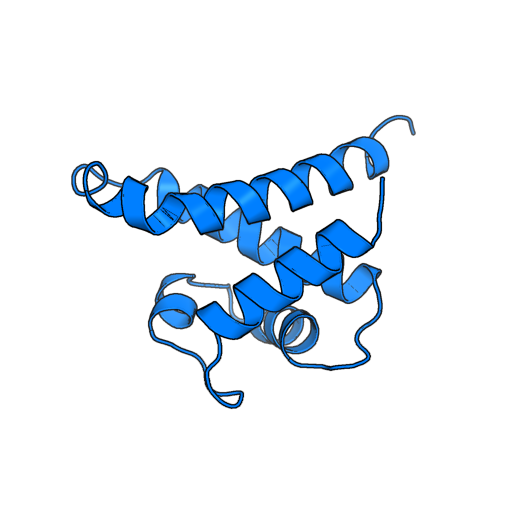1 99 ? -17.360 7.252 8.800 1.00 88.12 99 LEU A O 1
ATOM 803 N N . TRP A 1 100 ? -18.011 7.095 6.650 1.00 80.94 100 TRP A N 1
ATOM 804 C CA . TRP A 1 100 ? -18.268 8.518 6.402 1.00 80.94 100 TRP A CA 1
ATOM 805 C C . TRP A 1 100 ? -19.757 8.824 6.152 1.00 80.94 100 TRP A C 1
ATOM 807 O O . TRP A 1 100 ? -20.095 9.964 5.841 1.00 80.94 100 TRP A O 1
ATOM 817 N N . GLY A 1 101 ? -20.641 7.827 6.258 1.00 69.31 101 GLY A N 1
ATOM 818 C CA . GLY A 1 101 ? -22.090 8.010 6.167 1.00 69.31 101 GLY A CA 1
ATOM 819 C C . GLY A 1 101 ? -22.703 8.260 7.546 1.00 69.31 101 GLY A C 1
ATOM 820 O O . GLY A 1 101 ? -22.425 7.500 8.464 1.00 69.31 101 GLY A O 1
ATOM 821 N N . GLU A 1 102 ? -23.535 9.302 7.641 1.00 56.31 102 GLU A N 1
ATOM 822 C CA . GLU A 1 102 ? -24.273 9.759 8.836 1.00 56.31 102 GLU A CA 1
ATOM 823 C C . GLU A 1 102 ? -23.390 10.176 10.032 1.00 56.31 102 GLU A C 1
ATOM 825 O O . GLU A 1 102 ? -23.173 9.429 10.986 1.00 56.31 102 GLU A O 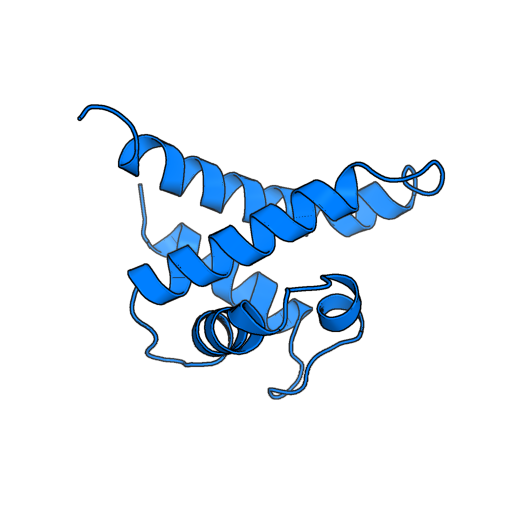1
ATOM 830 N N . GLN A 1 103 ? -22.916 11.430 9.972 1.00 49.72 103 GLN A N 1
ATOM 831 C CA . GLN A 1 103 ? -22.850 12.306 11.150 1.00 49.72 103 GLN A CA 1
ATOM 832 C C . GLN A 1 103 ? -24.150 13.099 11.251 1.00 49.72 103 GLN A C 1
ATOM 834 O O . GLN A 1 103 ? -24.647 13.513 10.176 1.00 49.72 103 GLN A O 1
#

Mean predicted aligned error: 5.17 Å

Radius of gyration: 13.6 Å; Cα contacts (8 Å, |Δi|>4): 86; chains: 1; bounding box: 37×23×38 Å

Secondary structure (DSSP, 8-state):
--THHHHHHHHHHHHHHEETTEEPHHHHHH---HHHHHHHHHHHH-TT--HHHHHHHHHHHHHHHHHHHSS-TTHHHHHHHHHHHHHHHHHHHHHHGGGGS--

Sequence (103 aa):
MDLAVLRQAKIYFSDRYFNEGHPTNAYHQLRVHDDFQQRVKAALLEKDADACAVLLGLLLVANRLRNNFLHGEKAAYAFANQLKNFRHANTVLMYATPLWGEQ

Foldseek 3Di:
DDLVLLVVLLQVCLVVQDDVLHGDPVVVVLVQDPVCVVLLSCLNPPPPDDSVSSLVNLQSSLVSVVVVQPDDDVCPVVVVVCVVVVVSSVSSVVVCVVVPPDD

Solvent-accessible surface area (backbone atoms only — not comparable to full-atom values): 5952 Å² total; per-residue (Å²): 132,66,68,64,58,57,51,52,36,34,52,55,51,23,64,58,27,28,58,98,85,39,76,31,72,64,37,64,71,46,62,68,55,76,94,47,44,63,51,38,47,44,28,44,67,43,89,80,52,51,72,66,50,31,49,53,20,51,50,54,51,36,55,36,48,57,60,65,73,75,65,62,95,75,39,78,75,49,47,71,79,38,48,65,57,51,53,41,36,49,55,51,47,63,61,46,51,67,78,74,55,85,131